Protein AF-A0A2S8DQ37-F1 (afdb_monomer)

Structure (mmCIF, N/CA/C/O backbone):
data_AF-A0A2S8DQ37-F1
#
_entry.id   AF-A0A2S8DQ37-F1
#
loop_
_atom_site.group_PDB
_atom_site.id
_atom_site.type_symbol
_atom_site.label_atom_id
_atom_site.label_alt_id
_atom_site.label_comp_id
_atom_site.label_asym_id
_atom_site.label_entity_id
_atom_site.label_seq_id
_atom_site.pdbx_PDB_ins_code
_atom_site.Cartn_x
_atom_site.Cartn_y
_atom_site.Cartn_z
_atom_site.occupancy
_atom_site.B_iso_or_equiv
_atom_site.auth_seq_id
_atom_site.auth_comp_id
_atom_site.auth_asym_id
_atom_site.auth_atom_id
_atom_site.pdbx_PDB_model_num
ATOM 1 N N . MET A 1 1 ? -17.409 17.061 58.347 1.00 49.47 1 MET A N 1
ATOM 2 C CA . MET A 1 1 ? -17.655 15.991 57.354 1.00 49.47 1 MET A CA 1
ATOM 3 C C . MET A 1 1 ? -16.349 15.227 57.120 1.00 49.47 1 MET A C 1
ATOM 5 O O . MET A 1 1 ? -15.533 15.650 56.316 1.00 49.47 1 MET A O 1
ATOM 9 N N . ARG A 1 2 ? -16.063 14.178 57.908 1.00 54.12 2 ARG A N 1
ATOM 10 C CA . ARG A 1 2 ? -14.814 13.401 57.779 1.00 54.12 2 ARG A CA 1
ATOM 11 C C . ARG A 1 2 ? -15.045 12.280 56.772 1.00 54.12 2 ARG A C 1
ATOM 13 O O . ARG A 1 2 ? -15.680 11.280 57.091 1.00 54.12 2 ARG A O 1
ATOM 20 N N . ILE A 1 3 ? -14.581 12.478 55.544 1.00 56.03 3 ILE A N 1
ATOM 21 C CA . ILE A 1 3 ? -14.585 11.429 54.524 1.00 56.03 3 ILE A CA 1
ATOM 22 C C . ILE A 1 3 ? -13.716 10.286 55.070 1.00 56.03 3 ILE A C 1
ATOM 24 O O . ILE A 1 3 ? -12.534 10.470 55.345 1.00 56.03 3 ILE A O 1
ATOM 28 N N . SER A 1 4 ? -14.334 9.129 55.318 1.00 58.81 4 SER A N 1
ATOM 29 C CA . SER A 1 4 ? -13.674 7.951 55.889 1.00 58.81 4 SER A CA 1
ATOM 30 C C . SER A 1 4 ? -12.471 7.545 55.032 1.00 58.81 4 SER A C 1
ATOM 32 O O . SER A 1 4 ? -12.636 7.274 53.840 1.00 58.81 4 SER A O 1
ATOM 34 N N . LEU A 1 5 ? -11.276 7.466 55.637 1.00 60.03 5 LEU A N 1
ATOM 35 C CA . LEU A 1 5 ? -10.026 7.062 54.970 1.00 60.03 5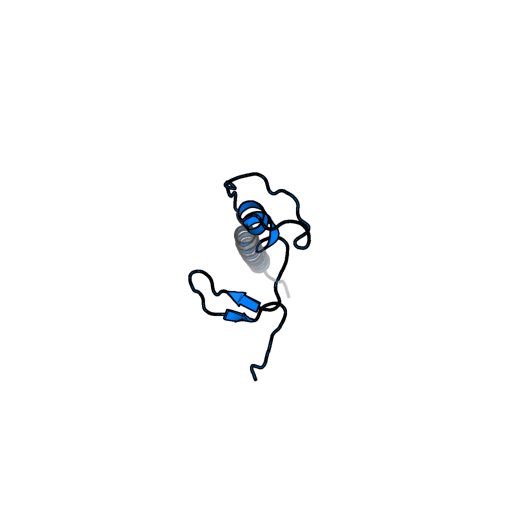 LEU A CA 1
ATOM 36 C C . LEU A 1 5 ? -10.180 5.751 54.173 1.00 60.03 5 LEU A C 1
ATOM 38 O O . LEU A 1 5 ? -9.562 5.596 53.121 1.00 60.03 5 LEU A O 1
ATOM 42 N N . LYS A 1 6 ? -11.064 4.842 54.617 1.00 56.47 6 LYS A N 1
ATOM 43 C CA . LYS A 1 6 ? -11.360 3.573 53.932 1.00 56.47 6 LYS A CA 1
ATOM 44 C C . LYS A 1 6 ? -11.984 3.775 52.543 1.00 56.47 6 LYS A C 1
ATOM 46 O O . LYS A 1 6 ? -11.614 3.072 51.609 1.00 56.47 6 LYS A O 1
ATOM 51 N N . LYS A 1 7 ? -12.865 4.773 52.372 1.00 59.50 7 LYS A N 1
ATOM 52 C CA . LYS A 1 7 ? -13.495 5.086 51.072 1.00 59.50 7 LYS A CA 1
ATOM 53 C C . LYS A 1 7 ? -12.493 5.678 50.074 1.00 59.50 7 LYS A C 1
ATOM 55 O O . LYS A 1 7 ? -12.560 5.366 48.891 1.00 59.50 7 LYS A O 1
ATOM 60 N N . SER A 1 8 ? -11.536 6.481 50.552 1.00 62.03 8 SER A N 1
ATOM 61 C CA . SER A 1 8 ? -10.466 7.033 49.707 1.00 62.03 8 SER A CA 1
ATOM 62 C C . SER A 1 8 ? -9.482 5.949 49.249 1.00 62.03 8 SER A C 1
ATOM 64 O O . SER A 1 8 ? -9.080 5.948 48.090 1.00 62.03 8 SER A O 1
ATOM 66 N N . GLY A 1 9 ? -9.149 4.985 50.117 1.00 70.31 9 GLY A N 1
ATOM 67 C CA . GLY A 1 9 ? -8.308 3.837 49.755 1.00 70.31 9 GLY A CA 1
ATOM 68 C C . GLY A 1 9 ? -8.941 2.938 48.689 1.00 70.31 9 GLY A C 1
ATOM 69 O O . GLY A 1 9 ? -8.287 2.602 47.707 1.00 70.31 9 GLY A O 1
ATOM 70 N N . MET A 1 10 ? -10.232 2.618 48.833 1.00 74.25 10 MET A N 1
ATOM 71 C CA . MET A 1 10 ? -10.965 1.806 47.850 1.00 74.25 10 MET A CA 1
ATOM 72 C C . MET A 1 10 ? -11.088 2.501 46.486 1.00 74.25 10 MET A C 1
ATOM 74 O O . MET A 1 10 ? -10.940 1.848 45.458 1.00 74.25 10 MET A O 1
ATOM 78 N N . LEU A 1 11 ? -11.296 3.8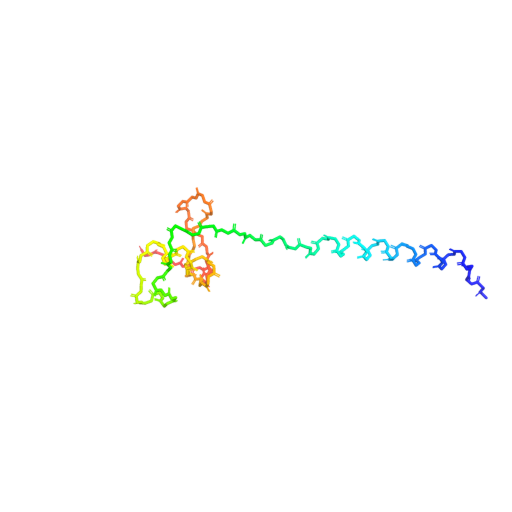23 46.466 1.00 77.62 11 LEU A N 1
ATOM 79 C CA . LEU A 1 11 ? -11.357 4.598 45.223 1.00 77.62 11 LEU A CA 1
ATOM 80 C C . LEU A 1 11 ? -10.002 4.634 44.500 1.00 77.62 11 LEU A C 1
ATOM 82 O O . LEU A 1 11 ? -9.949 4.462 43.285 1.00 77.62 11 LEU A O 1
ATOM 86 N N . LYS A 1 12 ? -8.902 4.814 45.244 1.00 77.69 12 LYS A N 1
ATOM 87 C CA . LYS A 1 12 ? -7.540 4.784 44.687 1.00 77.69 12 LYS A CA 1
ATOM 88 C C . LYS A 1 12 ? -7.192 3.410 44.113 1.00 77.69 12 LYS A C 1
ATOM 90 O O . LYS A 1 12 ? -6.608 3.338 43.037 1.00 77.69 12 LYS A O 1
ATOM 95 N N . LEU A 1 13 ? -7.588 2.335 44.799 1.00 81.81 13 LEU A N 1
ATOM 96 C CA . LEU A 1 13 ? -7.374 0.968 44.326 1.00 81.81 13 LEU A CA 1
ATOM 97 C C . LEU A 1 13 ? -8.175 0.684 43.048 1.00 81.81 13 LEU A C 1
ATOM 99 O O . LEU A 1 13 ? -7.619 0.161 42.088 1.00 81.81 13 LEU A O 1
ATOM 103 N N . GLY A 1 14 ? -9.449 1.089 43.008 1.00 83.31 14 GLY A N 1
ATOM 104 C CA . GLY A 1 14 ? -10.292 0.949 41.818 1.00 83.31 14 GLY A CA 1
ATOM 105 C C . GLY A 1 14 ? -9.735 1.703 40.609 1.00 83.31 14 GLY A C 1
ATOM 106 O O . GLY A 1 14 ? -9.639 1.137 39.524 1.00 83.31 14 GLY A O 1
ATOM 107 N N . LEU A 1 15 ? -9.287 2.948 40.803 1.00 84.00 15 LEU A N 1
ATOM 108 C CA . LEU A 1 15 ? -8.689 3.751 39.733 1.00 84.00 15 LEU A CA 1
ATOM 109 C C . LEU A 1 15 ? -7.358 3.165 39.238 1.00 84.00 15 LEU A C 1
ATOM 111 O O . LEU A 1 15 ? -7.112 3.133 38.034 1.00 84.00 15 LEU A O 1
ATOM 115 N N . SER A 1 16 ? -6.525 2.654 40.150 1.00 84.88 16 SER A N 1
ATOM 116 C CA . SER A 1 16 ? -5.276 1.965 39.801 1.00 84.88 16 SER A CA 1
ATOM 117 C C . SER A 1 16 ? -5.529 0.701 38.979 1.00 84.88 16 SER A C 1
ATOM 119 O O . SER A 1 16 ? -4.787 0.424 38.040 1.00 84.88 16 SER A O 1
ATOM 121 N N . LEU A 1 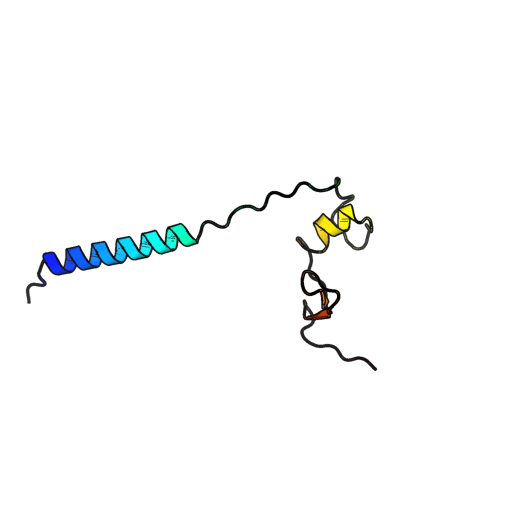17 ? -6.570 -0.065 39.315 1.00 85.31 17 LEU A N 1
ATOM 122 C CA . LEU A 1 17 ? -6.905 -1.299 38.609 1.00 85.31 17 LEU A CA 1
ATOM 123 C C . LEU A 1 17 ? -7.390 -1.007 37.183 1.00 85.31 17 LEU A C 1
ATOM 125 O O . LEU A 1 17 ? -6.940 -1.648 36.236 1.00 85.31 17 LEU A O 1
ATOM 129 N N . VAL A 1 18 ? -8.233 0.018 37.017 1.00 85.50 18 VAL A N 1
ATOM 130 C CA . VAL A 1 18 ? -8.680 0.483 35.694 1.00 85.50 18 VAL A CA 1
ATOM 131 C C . VAL A 1 18 ? -7.489 0.967 34.862 1.00 85.50 18 VAL A C 1
ATOM 133 O O . VAL A 1 18 ? -7.331 0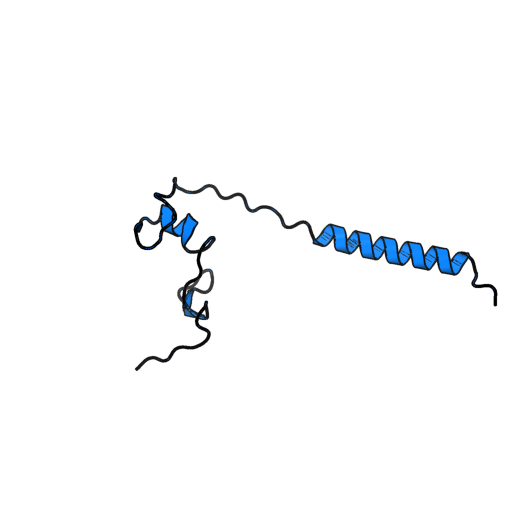.543 33.718 1.00 85.50 18 VAL A O 1
ATOM 136 N N . ALA A 1 19 ? -6.596 1.775 35.439 1.00 83.94 19 ALA A N 1
ATOM 137 C CA . ALA A 1 19 ? -5.396 2.246 34.745 1.00 83.94 19 ALA A CA 1
ATOM 138 C C . ALA A 1 19 ? -4.495 1.089 34.268 1.00 83.94 19 ALA A C 1
ATOM 140 O O . ALA A 1 19 ? -4.006 1.116 33.138 1.00 83.94 19 ALA A O 1
ATOM 141 N N . MET A 1 20 ? -4.330 0.038 35.080 1.00 82.38 20 MET A N 1
ATOM 142 C CA . MET A 1 20 ? -3.581 -1.162 34.686 1.00 82.38 20 MET A CA 1
ATOM 143 C C . MET A 1 20 ? -4.242 -1.933 33.538 1.00 82.38 20 MET A C 1
ATOM 145 O O . MET A 1 20 ? -3.543 -2.390 32.635 1.00 82.38 20 MET A O 1
ATOM 149 N N . THR A 1 21 ? -5.574 -2.064 33.532 1.00 80.50 21 THR A N 1
ATOM 150 C CA . THR A 1 21 ? -6.281 -2.741 32.428 1.00 80.50 21 THR A CA 1
ATOM 151 C C . THR A 1 21 ? -6.155 -1.990 31.103 1.00 80.50 21 THR A C 1
ATOM 153 O O . THR A 1 21 ? -5.976 -2.615 30.059 1.00 80.50 21 THR A O 1
ATOM 156 N N . VAL A 1 22 ? -6.157 -0.654 31.139 1.00 79.88 22 VAL A N 1
ATOM 157 C CA . VAL A 1 22 ? -5.958 0.177 29.943 1.00 79.88 22 VAL A CA 1
ATOM 158 C C . VAL A 1 22 ? -4.524 0.046 29.424 1.00 79.88 22 VAL A C 1
ATOM 160 O O . VAL A 1 22 ? -4.328 -0.165 28.228 1.00 79.88 22 VAL A O 1
ATOM 163 N N . ALA A 1 23 ? -3.522 0.076 30.309 1.00 75.69 23 ALA A N 1
ATOM 164 C CA . ALA A 1 23 ? -2.120 -0.090 29.922 1.00 75.69 23 ALA A CA 1
ATOM 165 C C . ALA A 1 23 ? -1.840 -1.448 29.246 1.00 75.69 23 ALA A C 1
ATOM 167 O O . ALA A 1 23 ? -1.076 -1.505 28.285 1.00 75.69 23 ALA A O 1
ATOM 168 N N . ALA A 1 24 ? -2.492 -2.528 29.693 1.00 71.19 24 ALA A N 1
ATOM 169 C CA . ALA A 1 24 ? -2.351 -3.852 29.080 1.00 71.19 24 ALA A CA 1
ATOM 170 C C . ALA A 1 24 ? -2.966 -3.939 27.668 1.00 71.19 24 ALA A C 1
ATOM 172 O O . ALA A 1 24 ? -2.480 -4.697 26.832 1.00 71.19 24 ALA A O 1
ATOM 173 N N . SER A 1 25 ? -4.011 -3.156 27.383 1.00 67.31 25 SER A N 1
ATOM 174 C CA . SER A 1 25 ? -4.685 -3.153 26.074 1.00 67.31 25 SER A CA 1
ATOM 175 C C . SER A 1 25 ? -3.926 -2.402 24.970 1.00 67.31 25 SER A C 1
ATOM 177 O O . SER A 1 25 ? -4.198 -2.605 23.791 1.00 67.31 25 SER A O 1
ATOM 179 N N . VAL A 1 26 ? -2.951 -1.564 25.337 1.00 66.25 26 VAL A N 1
ATOM 180 C CA . VAL A 1 26 ? -2.195 -0.696 24.413 1.00 66.25 26 VAL A CA 1
ATOM 181 C C . VAL A 1 26 ? -0.970 -1.379 23.790 1.00 66.25 26 VAL A C 1
ATOM 183 O O . VAL A 1 26 ? -0.279 -0.780 22.967 1.00 66.25 26 VAL A O 1
ATOM 186 N N . GLN A 1 27 ? -0.695 -2.649 24.100 1.00 69.81 27 GLN A N 1
ATOM 187 C CA . GLN A 1 27 ? 0.425 -3.347 23.470 1.00 69.81 27 GLN A CA 1
ATOM 188 C C . GLN A 1 27 ? 0.055 -3.842 22.059 1.00 69.81 27 GLN A C 1
ATOM 190 O O . GLN A 1 27 ? -0.256 -5.016 21.848 1.00 69.81 27 GLN A O 1
ATOM 195 N N . ALA A 1 28 ? 0.105 -2.947 21.072 1.00 69.06 28 ALA A N 1
ATOM 196 C CA . ALA A 1 28 ? 0.076 -3.344 19.669 1.00 69.06 28 ALA A CA 1
ATOM 197 C C . ALA A 1 28 ? 1.254 -4.296 19.395 1.00 69.06 28 ALA A C 1
ATOM 199 O O . ALA A 1 28 ? 2.411 -3.966 19.662 1.00 69.06 28 ALA A O 1
ATOM 200 N N . LYS A 1 29 ? 0.963 -5.503 18.902 1.00 75.75 29 LYS A N 1
ATOM 201 C CA . LYS A 1 29 ? 2.005 -6.456 18.513 1.00 75.75 29 LYS A CA 1
ATOM 202 C C . LYS A 1 29 ? 2.614 -6.006 17.191 1.00 75.75 29 LYS A C 1
ATOM 204 O O . LYS A 1 29 ? 1.886 -5.769 16.231 1.00 75.75 29 LYS A O 1
ATOM 209 N N . THR A 1 30 ? 3.939 -5.937 17.135 1.00 84.31 30 THR A N 1
ATOM 210 C CA . THR A 1 30 ? 4.653 -5.759 15.870 1.00 84.31 30 THR A CA 1
ATOM 211 C C . THR A 1 30 ? 4.374 -6.959 14.972 1.00 84.31 30 THR A C 1
ATOM 213 O O . THR A 1 30 ? 4.652 -8.097 15.353 1.00 84.31 30 THR A O 1
ATOM 216 N N . LEU A 1 31 ? 3.837 -6.708 13.780 1.00 86.25 31 LEU A N 1
ATOM 217 C CA . LEU A 1 31 ? 3.784 -7.710 12.723 1.00 86.25 31 LEU A CA 1
ATOM 218 C C . LEU A 1 31 ? 5.165 -7.784 12.064 1.00 86.25 31 LEU A C 1
ATOM 220 O O . LEU A 1 31 ? 5.623 -6.804 11.483 1.00 86.25 31 LEU A O 1
ATOM 224 N N . VAL A 1 32 ? 5.825 -8.938 12.162 1.00 89.94 32 VAL A N 1
ATOM 225 C CA . VAL A 1 32 ? 7.065 -9.221 11.427 1.00 89.94 32 VAL A CA 1
ATOM 226 C C . VAL A 1 32 ? 6.705 -10.093 10.231 1.00 89.94 32 VAL A C 1
ATOM 228 O O . VAL A 1 32 ? 6.195 -11.198 10.404 1.00 89.94 32 VAL A O 1
ATOM 231 N N . TYR A 1 33 ? 6.954 -9.581 9.030 1.00 86.56 33 TYR A N 1
ATOM 232 C CA . TYR A 1 33 ? 6.667 -10.250 7.765 1.00 86.56 33 TYR A CA 1
ATOM 233 C C . TYR A 1 33 ? 7.970 -10.491 6.995 1.00 86.56 33 TYR A C 1
ATOM 235 O O . TYR A 1 33 ? 8.783 -9.579 6.838 1.00 86.56 33 TYR A O 1
ATOM 243 N N . CYS A 1 34 ? 8.173 -11.725 6.529 1.00 91.38 34 CYS A N 1
ATOM 244 C CA . CYS A 1 34 ? 9.280 -12.076 5.645 1.00 91.38 34 CYS A CA 1
ATOM 245 C C . CYS A 1 34 ? 8.867 -11.795 4.200 1.00 91.38 34 CYS A C 1
ATOM 247 O O . CYS A 1 34 ? 8.129 -12.583 3.614 1.00 91.38 34 CYS A O 1
ATOM 249 N N . SER A 1 35 ? 9.351 -10.681 3.651 1.00 90.00 35 SER A N 1
ATOM 250 C CA . SER A 1 35 ? 9.173 -10.359 2.233 1.00 90.00 35 SER A CA 1
ATOM 251 C C . SER A 1 35 ? 9.806 -11.431 1.345 1.00 90.00 35 SER A C 1
ATOM 253 O O . SER A 1 35 ? 10.880 -11.944 1.668 1.00 90.00 35 SER A O 1
ATOM 255 N N . GLU A 1 36 ? 9.172 -11.737 0.212 1.00 92.19 36 GLU A N 1
ATOM 256 C CA . GLU A 1 36 ? 9.721 -12.656 -0.797 1.00 92.19 36 GLU A CA 1
ATOM 257 C C . GLU A 1 36 ? 11.025 -12.136 -1.438 1.00 92.19 36 GLU A C 1
ATOM 259 O O . GLU A 1 36 ? 11.824 -12.917 -1.955 1.00 92.19 36 GLU A O 1
ATOM 264 N N . GLY A 1 37 ? 11.279 -10.826 -1.352 1.00 92.19 37 GLY A N 1
ATOM 265 C CA . GLY A 1 37 ? 12.510 -10.186 -1.806 1.00 92.19 37 GLY A CA 1
ATOM 266 C C . GLY A 1 37 ? 12.621 -8.723 -1.378 1.00 92.19 37 GLY A C 1
ATOM 267 O O . GLY A 1 37 ? 11.719 -8.161 -0.753 1.00 92.19 37 GLY A O 1
ATOM 268 N N . SER A 1 38 ? 13.747 -8.093 -1.714 1.00 94.81 38 SER A N 1
ATOM 269 C CA . SER A 1 38 ? 13.930 -6.653 -1.504 1.00 94.81 38 SER A CA 1
ATOM 270 C C . SER A 1 38 ? 13.130 -5.854 -2.543 1.00 94.81 38 SER A C 1
ATOM 272 O O . SER A 1 38 ? 13.194 -6.197 -3.726 1.00 94.81 38 SER A O 1
ATOM 274 N N . PRO A 1 39 ? 12.418 -4.782 -2.149 1.00 94.12 39 PRO A N 1
ATOM 275 C CA . PRO A 1 39 ? 11.784 -3.880 -3.105 1.00 94.12 39 PRO A CA 1
ATOM 276 C C . PRO A 1 39 ? 12.847 -3.103 -3.896 1.00 94.12 39 PRO A C 1
ATOM 278 O O . PRO A 1 39 ? 13.919 -2.790 -3.374 1.00 94.12 39 PRO A O 1
ATOM 281 N N . GLU A 1 40 ? 12.535 -2.748 -5.141 1.00 95.69 40 GLU A N 1
ATOM 282 C CA . GLU A 1 40 ? 13.411 -1.930 -5.999 1.00 95.69 40 GLU A CA 1
ATOM 283 C C . GLU A 1 40 ? 13.513 -0.484 -5.483 1.00 95.69 40 GLU A C 1
ATOM 285 O O . GLU A 1 40 ? 14.523 0.198 -5.655 1.00 95.69 40 GLU A O 1
ATOM 290 N N . GLY A 1 41 ? 12.454 -0.029 -4.813 1.00 93.38 41 GLY A N 1
ATOM 291 C CA . GLY A 1 41 ? 12.344 1.264 -4.157 1.00 93.38 41 GLY A CA 1
ATOM 292 C C . GLY A 1 41 ? 10.902 1.529 -3.734 1.00 93.38 41 GLY A C 1
ATOM 293 O O . GLY A 1 41 ? 10.073 0.625 -3.720 1.00 93.38 41 GLY A O 1
ATOM 294 N N . PHE A 1 42 ? 10.587 2.778 -3.390 1.00 93.88 42 PHE A N 1
ATOM 295 C CA . PHE A 1 42 ? 9.259 3.150 -2.875 1.00 93.88 42 PHE A CA 1
ATOM 296 C C . PHE A 1 42 ? 8.540 4.202 -3.719 1.00 93.88 42 PHE A C 1
ATOM 298 O O . PHE A 1 42 ? 7.526 4.732 -3.292 1.00 93.88 42 PHE A O 1
ATOM 305 N N . ASN A 1 43 ? 9.035 4.532 -4.914 1.00 92.75 43 ASN A N 1
ATOM 306 C CA . ASN A 1 43 ? 8.314 5.427 -5.816 1.00 92.75 43 ASN A CA 1
ATOM 307 C C . ASN A 1 43 ? 7.397 4.604 -6.743 1.00 92.75 43 ASN A C 1
ATOM 309 O O . ASN A 1 43 ? 7.908 4.001 -7.690 1.00 92.75 43 ASN A O 1
ATOM 313 N N . PRO A 1 44 ? 6.065 4.593 -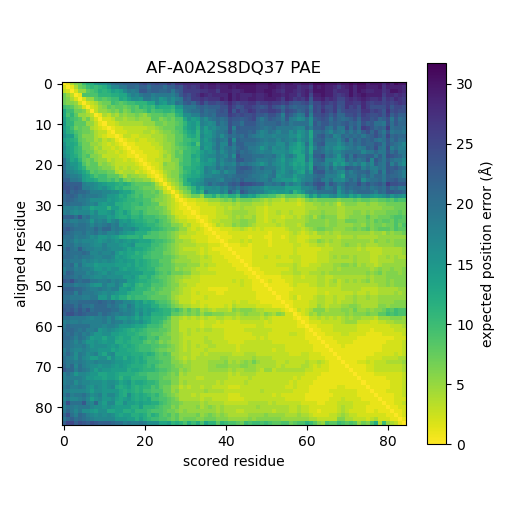6.532 1.00 90.38 44 PRO A N 1
ATOM 314 C CA . PRO A 1 44 ? 5.144 3.773 -7.324 1.00 90.38 44 PRO A CA 1
ATOM 315 C C . PRO A 1 44 ? 5.056 4.198 -8.798 1.00 90.38 44 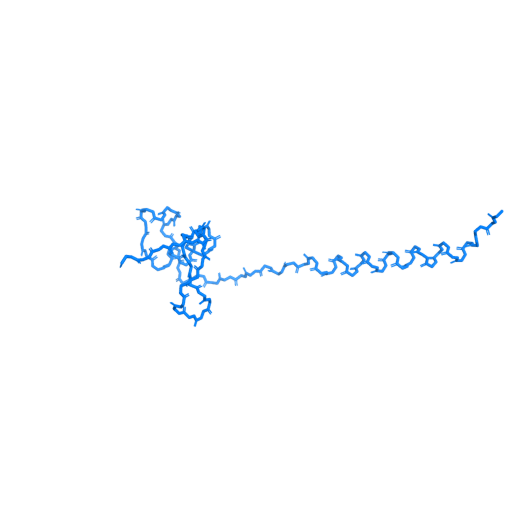PRO A C 1
ATOM 317 O O . PRO A 1 44 ? 4.527 3.456 -9.616 1.00 90.38 44 PRO A O 1
ATOM 320 N N . GLN A 1 45 ? 5.582 5.374 -9.158 1.00 92.81 45 GLN A N 1
ATOM 321 C CA . GLN A 1 45 ? 5.657 5.825 -10.553 1.00 92.81 45 GLN A CA 1
ATOM 322 C C . GLN A 1 45 ? 6.827 5.196 -11.322 1.00 92.81 45 GLN A C 1
ATOM 324 O O . GLN A 1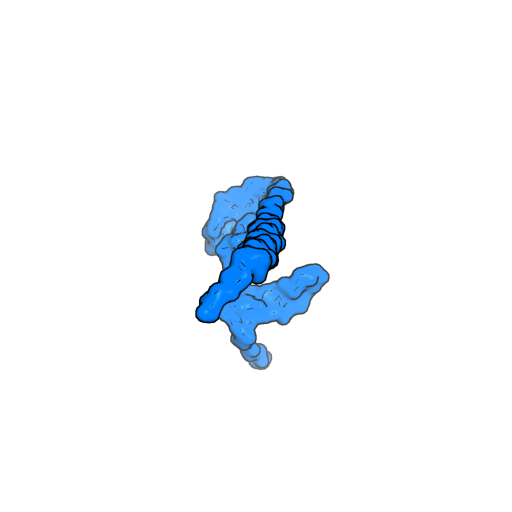 45 ? 6.867 5.296 -12.545 1.00 92.81 45 GLN A O 1
ATOM 329 N N . LEU A 1 46 ? 7.800 4.604 -10.621 1.00 94.75 46 LEU A N 1
ATOM 330 C CA . LEU A 1 46 ? 9.045 4.103 -11.213 1.00 94.75 46 LEU A CA 1
ATOM 331 C C . LEU A 1 46 ? 9.179 2.577 -11.149 1.00 94.75 46 LEU A C 1
ATOM 333 O O . LEU A 1 46 ? 9.914 2.014 -11.954 1.00 94.75 46 LEU A O 1
ATOM 337 N N . PHE A 1 47 ? 8.489 1.911 -10.219 1.00 93.69 47 PHE A N 1
ATOM 338 C CA . PHE A 1 47 ? 8.666 0.483 -9.938 1.00 93.69 47 PHE A CA 1
ATOM 339 C C . PHE A 1 47 ? 7.339 -0.276 -10.021 1.00 93.69 47 PHE A C 1
ATOM 341 O O . PHE A 1 47 ? 6.303 0.230 -9.589 1.00 93.69 47 PHE A O 1
ATOM 348 N N . THR A 1 48 ? 7.371 -1.488 -10.586 1.00 92.75 48 THR A N 1
ATOM 349 C CA . THR A 1 48 ? 6.156 -2.262 -10.927 1.00 92.75 48 THR A CA 1
ATOM 350 C C . THR A 1 48 ? 6.232 -3.753 -10.584 1.00 92.75 48 THR A C 1
ATOM 352 O O . THR A 1 48 ? 5.309 -4.504 -10.896 1.00 92.75 48 THR A O 1
ATOM 355 N N . SER A 1 49 ? 7.311 -4.207 -9.938 1.00 93.50 49 SER A N 1
ATOM 356 C CA . SER A 1 49 ? 7.415 -5.590 -9.464 1.00 93.50 49 SER A CA 1
ATOM 357 C C . SER A 1 49 ? 6.437 -5.890 -8.324 1.00 93.50 49 SER A C 1
ATOM 359 O O . SER A 1 49 ? 6.127 -5.020 -7.507 1.00 93.50 49 SER A O 1
ATOM 361 N N . GLY A 1 50 ? 6.002 -7.154 -8.234 1.00 90.69 50 GLY A N 1
ATOM 362 C CA . GLY A 1 50 ? 5.156 -7.643 -7.137 1.00 90.69 50 GLY A CA 1
ATOM 363 C C . GLY A 1 50 ? 5.787 -7.409 -5.763 1.00 90.69 50 GLY A C 1
ATOM 364 O O . GLY A 1 50 ? 5.153 -6.809 -4.902 1.00 90.69 50 GLY A O 1
ATOM 365 N N . THR A 1 51 ? 7.079 -7.721 -5.611 1.00 93.12 51 THR A N 1
ATOM 366 C CA . THR A 1 51 ? 7.840 -7.485 -4.369 1.00 93.12 51 THR A CA 1
ATOM 367 C C . THR A 1 51 ? 7.820 -6.018 -3.923 1.00 93.12 51 THR A C 1
ATOM 369 O O . THR A 1 51 ? 7.747 -5.710 -2.732 1.00 93.12 51 THR A O 1
ATOM 372 N N . THR A 1 52 ? 7.864 -5.082 -4.877 1.00 94.00 52 THR A N 1
ATOM 373 C CA . THR A 1 52 ? 7.773 -3.647 -4.591 1.00 94.00 52 THR A CA 1
ATOM 374 C C . THR A 1 52 ? 6.348 -3.239 -4.241 1.00 94.00 52 THR A C 1
ATOM 376 O O . THR A 1 52 ? 6.151 -2.413 -3.344 1.00 94.00 52 THR A O 1
ATOM 379 N N . TYR A 1 53 ? 5.341 -3.815 -4.898 1.00 90.81 53 TYR A N 1
ATOM 380 C CA . TYR A 1 53 ? 3.941 -3.599 -4.541 1.00 90.81 53 TYR A CA 1
ATOM 381 C C . TYR A 1 53 ? 3.614 -4.134 -3.145 1.00 90.81 53 TYR A C 1
ATOM 383 O O . TYR A 1 53 ? 2.977 -3.403 -2.391 1.00 90.81 53 TYR A O 1
ATOM 391 N N . ASP A 1 54 ? 4.119 -5.291 -2.727 1.00 90.56 54 ASP A N 1
ATOM 392 C CA . ASP A 1 54 ? 3.904 -5.810 -1.367 1.00 90.56 54 ASP A CA 1
ATOM 393 C C . ASP A 1 54 ? 4.421 -4.848 -0.285 1.00 90.56 54 ASP A C 1
ATOM 395 O O . ASP A 1 54 ? 3.778 -4.642 0.748 1.00 90.56 54 ASP A O 1
ATOM 399 N N . ALA A 1 55 ? 5.551 -4.184 -0.545 1.00 91.19 55 ALA A N 1
ATOM 400 C CA . ALA A 1 55 ? 6.133 -3.213 0.377 1.00 91.19 55 ALA A CA 1
ATOM 401 C C . ALA A 1 55 ? 5.485 -1.817 0.306 1.00 91.19 55 ALA A C 1
ATOM 403 O O . ALA A 1 55 ? 5.418 -1.122 1.320 1.00 91.19 55 ALA A O 1
ATOM 404 N N . SER A 1 56 ? 5.038 -1.375 -0.874 1.00 91.25 56 SER A N 1
ATOM 405 C CA . SER A 1 56 ? 4.588 0.010 -1.099 1.00 91.25 56 SER A CA 1
ATOM 406 C C . SER A 1 56 ? 3.072 0.178 -1.174 1.00 91.25 56 SER A C 1
ATOM 408 O O . SER A 1 56 ? 2.535 1.158 -0.655 1.00 91.25 56 SER A O 1
ATOM 410 N N . SER A 1 57 ? 2.370 -0.766 -1.797 1.00 81.69 57 SER A N 1
ATOM 411 C CA . SER A 1 57 ? 0.969 -0.604 -2.184 1.00 81.69 57 SER A CA 1
ATOM 412 C C . SER A 1 57 ? -0.017 -0.825 -1.047 1.00 81.69 57 SER A C 1
ATOM 414 O O . SER A 1 57 ? -1.125 -0.355 -1.157 1.00 81.69 57 SER A O 1
ATOM 416 N N . VAL A 1 58 ? 0.336 -1.474 0.057 1.00 78.44 58 VAL A N 1
ATOM 417 C CA . VAL A 1 58 ? -0.571 -1.628 1.215 1.00 78.44 58 VAL A CA 1
ATOM 418 C C . VAL A 1 58 ? -0.036 -0.914 2.460 1.00 78.44 58 VAL A C 1
ATOM 420 O O . VAL A 1 58 ? -0.818 -0.236 3.124 1.00 78.44 58 VAL A O 1
ATOM 423 N N . PRO A 1 59 ? 1.271 -0.995 2.788 1.00 87.81 59 PRO A N 1
ATOM 424 C CA . PRO A 1 59 ? 1.793 -0.406 4.022 1.00 87.81 59 PRO A CA 1
ATOM 425 C C . PRO A 1 59 ? 2.102 1.096 3.937 1.00 87.81 59 PRO A C 1
ATOM 427 O O . PRO A 1 59 ? 2.066 1.768 4.965 1.00 87.81 59 PRO A O 1
ATOM 430 N N . LEU A 1 60 ? 2.471 1.615 2.755 1.00 92.44 60 LEU A N 1
ATOM 431 C CA . LEU A 1 60 ? 3.027 2.972 2.616 1.00 92.44 60 LEU A CA 1
ATOM 432 C C . LEU A 1 60 ? 2.066 3.974 1.973 1.00 92.44 60 LEU A C 1
ATOM 434 O O . LEU A 1 60 ? 2.004 5.121 2.413 1.00 92.44 60 LEU A O 1
ATOM 438 N N . TYR A 1 61 ? 1.338 3.566 0.933 1.00 92.56 61 TYR A N 1
ATOM 439 C CA . TYR A 1 61 ? 0.459 4.456 0.173 1.00 92.56 61 TYR A CA 1
ATOM 440 C C . TYR A 1 61 ? -0.974 3.935 0.135 1.00 92.56 61 TYR A C 1
ATOM 442 O O . TYR A 1 61 ? -1.196 2.726 0.122 1.00 92.56 61 TYR A O 1
ATOM 450 N N . ASN A 1 62 ? -1.934 4.857 0.034 1.00 92.06 62 ASN A N 1
ATOM 451 C CA . ASN A 1 62 ? -3.351 4.558 -0.185 1.00 92.06 62 ASN A CA 1
ATOM 452 C C . ASN A 1 62 ? -3.721 4.786 -1.658 1.00 92.06 62 ASN A C 1
ATOM 454 O O . ASN A 1 62 ? -3.148 5.661 -2.316 1.00 92.06 62 ASN A O 1
ATOM 458 N N . ARG A 1 63 ? -4.702 4.037 -2.171 1.00 93.31 63 ARG A N 1
ATOM 459 C CA . ARG A 1 63 ? -5.281 4.239 -3.508 1.00 93.31 63 ARG A CA 1
ATOM 460 C C . ARG A 1 63 ? -6.594 5.012 -3.398 1.00 93.31 63 ARG A C 1
ATOM 462 O O . ARG A 1 63 ? -7.125 5.242 -2.313 1.00 93.31 63 ARG A O 1
ATOM 469 N N . LEU A 1 64 ? -7.137 5.421 -4.544 1.00 96.00 64 LEU A N 1
ATOM 470 C CA . LEU A 1 64 ? -8.482 6.004 -4.598 1.00 96.00 64 LEU A CA 1
ATOM 471 C C . LEU A 1 64 ? -9.540 4.983 -4.164 1.00 96.00 64 LE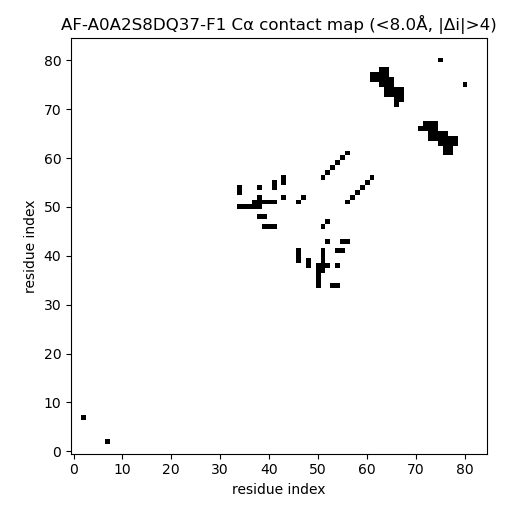U A C 1
ATOM 473 O O . LEU A 1 64 ? -10.430 5.313 -3.388 1.00 96.00 64 LEU A O 1
ATOM 477 N N . VAL A 1 65 ? -9.389 3.741 -4.618 1.00 96.38 65 VAL A N 1
ATOM 478 C CA . VAL A 1 65 ? -10.238 2.601 -4.266 1.00 96.38 65 VAL A CA 1
ATOM 479 C C . VAL A 1 65 ? -9.371 1.425 -3.830 1.00 96.38 65 VAL A C 1
ATOM 481 O O . VAL A 1 65 ? -8.218 1.310 -4.246 1.00 96.38 65 VAL A O 1
ATOM 484 N N . GLU A 1 66 ? -9.933 0.552 -3.007 1.00 94.81 66 GLU A N 1
ATOM 485 C CA . GLU A 1 66 ? -9.257 -0.590 -2.394 1.00 94.81 66 GLU A CA 1
ATOM 486 C C . GLU A 1 66 ? -9.996 -1.890 -2.712 1.00 94.81 66 GLU A C 1
ATOM 488 O O . GLU A 1 66 ? -11.138 -1.871 -3.167 1.00 94.81 66 GLU A O 1
ATOM 493 N N . PHE A 1 67 ? -9.374 -3.031 -2.420 1.00 94.81 67 PHE A N 1
ATOM 494 C CA . PHE A 1 67 ? -10.069 -4.316 -2.411 1.00 94.81 67 PHE A CA 1
ATOM 495 C C . PHE A 1 67 ? -10.376 -4.743 -0.982 1.00 94.81 67 PHE A C 1
ATOM 497 O O . PHE A 1 67 ? -9.522 -4.672 -0.093 1.00 94.81 67 PHE A O 1
ATOM 504 N N . LYS A 1 68 ? -11.587 -5.248 -0.753 1.00 96.19 68 LYS A N 1
ATOM 505 C CA . LYS A 1 68 ? -11.915 -5.898 0.515 1.00 96.19 68 LYS A CA 1
ATOM 506 C C . LYS A 1 68 ? -11.067 -7.157 0.677 1.00 96.19 68 LYS A C 1
ATOM 508 O O . LYS A 1 68 ? -11.047 -8.017 -0.204 1.00 96.19 68 LYS A O 1
ATOM 513 N N . ILE A 1 69 ? -10.397 -7.262 1.826 1.00 93.38 69 ILE A N 1
ATOM 514 C CA . ILE A 1 69 ? -9.435 -8.328 2.140 1.00 93.38 69 ILE A CA 1
ATOM 515 C C . ILE A 1 69 ? -10.021 -9.709 1.817 1.00 93.38 69 ILE A C 1
ATOM 517 O O . ILE A 1 69 ? -11.099 -10.065 2.293 1.00 93.38 69 ILE A O 1
ATOM 521 N N . GLY A 1 70 ? -9.282 -10.485 1.021 1.00 95.44 70 GLY A N 1
ATOM 522 C CA . GLY A 1 70 ? -9.661 -11.843 0.618 1.00 95.44 70 GLY A CA 1
ATOM 523 C C . GLY A 1 70 ? -10.686 -11.917 -0.518 1.00 95.44 70 GLY A C 1
ATOM 524 O O . GLY A 1 70 ? -11.178 -13.003 -0.812 1.00 95.44 70 GLY A O 1
ATOM 525 N N . THR A 1 71 ? -11.020 -10.795 -1.156 1.00 97.38 71 THR A N 1
ATOM 526 C CA . THR A 1 71 ? -11.992 -10.729 -2.255 1.00 97.38 71 THR A CA 1
ATOM 527 C C . THR A 1 71 ? -11.498 -9.803 -3.369 1.00 97.38 71 THR A C 1
ATOM 529 O O . THR A 1 71 ? -10.499 -9.106 -3.215 1.00 97.38 71 THR A O 1
ATOM 532 N N . THR A 1 72 ? -12.228 -9.761 -4.482 1.00 96.81 72 THR A N 1
ATOM 533 C CA . THR A 1 72 ? -12.048 -8.775 -5.561 1.00 96.81 72 THR A CA 1
ATOM 534 C C . THR A 1 72 ? -13.114 -7.673 -5.529 1.00 96.81 72 THR A C 1
ATOM 536 O O . THR A 1 72 ? -13.270 -6.925 -6.492 1.00 96.81 72 THR A O 1
ATOM 539 N N . GLU A 1 73 ? -13.866 -7.569 -4.429 1.00 97.75 73 GLU A N 1
ATOM 540 C CA . GLU A 1 73 ? -14.865 -6.522 -4.218 1.00 97.75 73 GLU A CA 1
ATOM 541 C C . GLU A 1 73 ? -14.150 -5.175 -4.029 1.00 97.75 73 GLU A C 1
ATOM 543 O O . GLU A 1 73 ? -13.361 -5.015 -3.093 1.00 97.75 73 GLU A O 1
ATOM 548 N N . VAL A 1 74 ? -14.412 -4.220 -4.929 1.00 96.75 74 VAL A N 1
ATOM 549 C CA . VAL A 1 74 ? -13.865 -2.858 -4.851 1.00 96.75 74 VAL A CA 1
ATOM 550 C C . VAL A 1 74 ? -14.622 -2.072 -3.783 1.00 96.75 74 VAL A C 1
ATOM 552 O O . VAL A 1 74 ? -15.848 -1.982 -3.826 1.00 96.75 74 VAL A O 1
ATOM 555 N N . ILE A 1 75 ? -13.889 -1.479 -2.846 1.00 97.25 75 ILE A N 1
ATOM 556 C CA . ILE A 1 75 ? -14.413 -0.664 -1.747 1.00 97.25 75 ILE A CA 1
ATOM 557 C C . ILE A 1 75 ? -13.769 0.732 -1.748 1.00 97.25 75 ILE A C 1
ATOM 559 O O . ILE A 1 75 ? -12.701 0.918 -2.339 1.00 97.25 75 ILE A O 1
ATOM 563 N N . PRO A 1 76 ? -14.391 1.728 -1.092 1.00 97.56 76 PRO A N 1
ATOM 564 C CA . PRO A 1 76 ? -13.806 3.059 -0.975 1.00 97.56 76 PRO A CA 1
ATOM 565 C C . PRO A 1 76 ? -12.427 3.065 -0.304 1.00 97.56 76 PRO A C 1
ATOM 567 O O . PRO A 1 76 ? -12.204 2.358 0.680 1.00 97.56 76 PRO A O 1
ATOM 570 N N . GLY A 1 77 ? -11.526 3.885 -0.847 1.00 95.25 77 GLY A N 1
ATOM 571 C CA . GLY A 1 77 ? -10.209 4.200 -0.292 1.00 95.25 77 GLY A CA 1
ATOM 572 C C . GLY A 1 77 ? -10.125 5.688 0.037 1.00 95.25 77 GLY A C 1
ATOM 573 O O . GLY A 1 77 ? -10.956 6.214 0.774 1.00 95.25 77 GLY A O 1
ATOM 574 N N . LEU A 1 78 ? -9.153 6.398 -0.547 1.00 96.56 78 LEU A N 1
ATOM 575 C CA . LEU A 1 78 ? -9.108 7.867 -0.479 1.00 96.56 78 LEU A CA 1
ATOM 576 C C . LE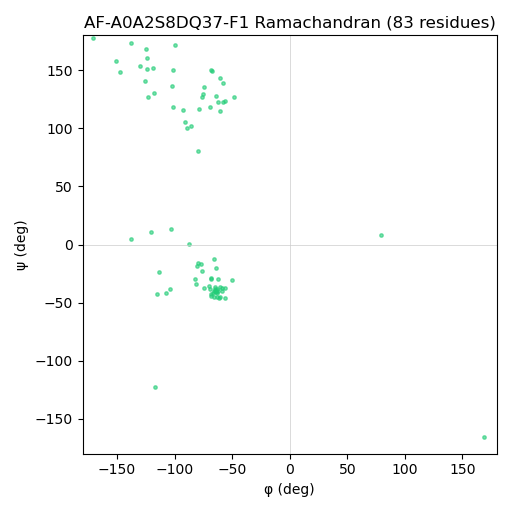U A 1 78 ? -10.322 8.528 -1.150 1.00 96.56 78 LEU A C 1
ATOM 578 O O . LEU A 1 78 ? -10.714 9.625 -0.760 1.00 96.56 78 LEU A O 1
ATOM 582 N N . ALA A 1 79 ? -10.896 7.888 -2.171 1.00 98.06 79 ALA A N 1
ATOM 583 C CA . ALA A 1 79 ? -12.135 8.328 -2.790 1.00 98.06 79 ALA A CA 1
ATOM 584 C C . ALA A 1 79 ? -13.319 7.622 -2.121 1.00 98.06 79 ALA A C 1
ATOM 586 O O . ALA A 1 79 ? -13.480 6.406 -2.226 1.00 98.06 79 ALA A O 1
ATOM 587 N N . GLU A 1 80 ? -14.175 8.401 -1.461 1.00 97.19 80 GLU A N 1
ATOM 588 C CA . GLU A 1 80 ? -15.367 7.878 -0.782 1.00 97.19 80 GLU A CA 1
ATOM 589 C C . GLU A 1 80 ? -16.503 7.519 -1.753 1.00 97.19 80 GLU A C 1
ATOM 591 O O . GLU A 1 80 ? -17.386 6.732 -1.414 1.00 97.19 80 GLU A O 1
ATOM 596 N N . LYS A 1 81 ? -16.510 8.121 -2.950 1.00 96.75 81 LYS A N 1
ATOM 597 C CA . LYS A 1 81 ? -17.542 7.948 -3.981 1.00 96.75 81 LYS A CA 1
ATOM 598 C C . LYS A 1 81 ? -16.937 8.063 -5.376 1.00 96.75 81 LYS A C 1
ATOM 600 O O . LYS A 1 81 ? -15.998 8.828 -5.587 1.00 96.75 81 LYS A O 1
ATOM 605 N N . TRP A 1 82 ? -17.519 7.338 -6.321 1.00 97.12 82 TRP A N 1
ATOM 606 C CA . TRP A 1 82 ? -17.240 7.431 -7.750 1.00 97.12 82 TRP A CA 1
ATOM 607 C C . TRP A 1 82 ? -18.500 7.056 -8.530 1.00 97.12 82 TRP A C 1
ATOM 609 O O . TRP A 1 82 ? -19.388 6.379 -8.011 1.00 97.12 82 TRP A O 1
ATOM 619 N N . GLU A 1 83 ? -18.568 7.502 -9.775 1.00 96.44 83 GLU A N 1
ATOM 620 C CA . GLU A 1 83 ? -19.650 7.190 -10.704 1.00 96.44 83 GLU A CA 1
ATOM 621 C C . GLU A 1 83 ? -19.066 6.448 -11.910 1.00 96.44 83 GLU A C 1
ATOM 623 O O . GLU A 1 83 ? -17.890 6.616 -12.243 1.00 96.44 83 GLU A O 1
ATOM 628 N N . VAL A 1 84 ? -19.876 5.599 -12.542 1.00 94.75 84 VAL A N 1
ATOM 629 C CA . VAL A 1 84 ? -19.513 4.847 -13.750 1.00 94.75 84 VAL A CA 1
ATOM 630 C C . VAL A 1 84 ? -20.543 5.182 -14.824 1.00 94.75 84 VAL A C 1
ATOM 632 O O . VAL A 1 84 ? -21.740 5.087 -14.552 1.00 94.75 84 VAL A O 1
ATOM 635 N N . SER A 1 85 ? -20.071 5.608 -15.999 1.00 91.25 85 SER A N 1
ATOM 636 C CA . SER A 1 85 ? -20.903 6.038 -17.133 1.00 91.25 85 SER A CA 1
ATOM 637 C C . SER A 1 85 ? -21.518 4.890 -17.924 1.00 91.25 85 SER A C 1
ATOM 639 O O . SER A 1 85 ? -20.867 3.825 -18.025 1.00 91.25 85 SER A O 1
#

Sequence (85 aa):
MRISLKKSGMLKLGLSLVAMTVAASVQAKTLVYCSEGSPEGFNPQLFTSGTTYDASSVPLYNRLVEFKIGTTEVIPGLAEKWEVS

Mean predicted aligned error: 10.23 Å

pLDDT: mean 85.79, std 12.27, range [49.47, 98.06]

Organism: Shigella boydii (NCBI:txid621)

Radius of gyration: 24.59 Å; Cα contacts (8 Å, |Δi|>4): 59; chains: 1; bounding box: 35×29×75 Å

Foldseek 3Di:
DDDPPVVVVVVVVVVVVVVVVVVVVPPDDDDDDDQPDDAPDADPVPGDDPSNCVVHVPPPDKDQWDADPPDNDIAGIVNNDDDDD

Solvent-accessible surface area (backbone atoms only — not comparable to full-atom values): 5630 Å² total; per-residue (Å²): 137,83,79,55,69,67,61,57,53,55,50,53,52,52,53,51,52,54,52,52,56,53,60,66,71,66,67,77,76,83,84,86,76,88,68,98,52,80,50,92,60,79,54,78,91,80,58,84,50,68,49,23,40,69,61,31,58,71,77,71,42,85,48,54,57,39,62,44,88,97,54,85,50,78,39,68,44,77,36,82,73,85,86,84,136

Nearest PDB structures (foldseek):
  1dpe-assembly1_A  TM=9.018E-01  e=1.372E-05  Escherichia coli K-12

Secondary structure (DSSP, 8-state):
----HHHHHHHHHHHHHHHHHHHHHT-PPPPP---SS--S-S-TTT---HHHHHHHTTTT---SEEEPTTS--EEESS-S-----